Protein AF-A0A8S3JR39-F1 (afdb_monomer_lite)

InterPro domains:
  IPR000007 Tubby, C-terminal [PF01167] (3-77)
  IPR000007 Tubby, C-terminal [PR01573] (24-41)
  IPR000007 Tubby, C-terminal [PR01573] (42-58)
  IPR000007 Tubby, C-terminal [PR01573] (62-78)
  IPR018066 Tubby, C-terminal, conserved site [PS01200] (42-55)
  IPR025659 Tubby-like, C-terminal [G3DSA:3.20.90.10] (1-78)
  IPR025659 Tubby-like, C-terminal [SSF54518] (5-77)

Radius of gyration: 16.95 Å; chains: 1; bounding box: 36×30×48 Å

Secondary structure (DSSP, 8-state):
---GGGGSHHHHHHTT--TT----EEPPPEEETTTTEEE---TTS--S--TT-EEEEETTEEEEEEEEE-EEETTEE-

Organism: NCBI:txid392030

pLDDT: mean 90.76, std 9.78, range [47.66, 98.5]

Foldseek 3Di:
DPDVVCPDPVNCVVVVVCVVHADKDWQFFDQDPVVRDGDDCPVPQADDDDPPWTFIGGPVDSPDGPDTKYHDDVVDMD

Sequence (78 aa):
KKNKNSESLIERWKHNDMSNLLELHNKSPIWNEETQSYVLNFHGRVTQASVKNFQVVHDNDQEYVCMQFGRVSDGKFY

Structure (mmCIF, N/CA/C/O backbone):
data_AF-A0A8S3JR39-F1
#
_entry.id   AF-A0A8S3JR39-F1
#
loop_
_atom_site.group_PDB
_atom_site.id
_atom_site.type_symbol
_atom_site.label_atom_id
_atom_site.label_alt_id
_atom_site.label_comp_id
_atom_site.label_asym_id
_atom_site.label_entity_id
_atom_site.label_seq_id
_atom_site.pdbx_PDB_ins_code
_atom_site.Cartn_x
_atom_site.Cartn_y
_atom_site.Cartn_z
_atom_site.occupancy
_atom_site.B_iso_or_equiv
_atom_site.auth_seq_id
_atom_site.auth_comp_id
_atom_site.auth_asym_id
_atom_site.auth_atom_id
_atom_site.pdbx_PDB_model_num
ATOM 1 N N . LYS A 1 1 ? 20.729 -18.631 -28.650 1.00 47.66 1 LYS A N 1
ATOM 2 C CA . LYS A 1 1 ? 19.420 -18.577 -27.950 1.00 47.66 1 LYS A CA 1
ATOM 3 C C . LYS A 1 1 ? 19.533 -17.514 -26.861 1.00 47.66 1 LYS A C 1
ATOM 5 O O . LYS A 1 1 ? 20.281 -17.750 -25.924 1.00 47.66 1 LYS A O 1
ATOM 10 N N . LYS A 1 2 ? 18.909 -16.333 -27.016 1.00 56.25 2 LYS A N 1
ATOM 11 C CA . LYS A 1 2 ? 18.861 -15.334 -25.930 1.00 56.25 2 LYS A CA 1
ATOM 12 C C . LYS A 1 2 ? 18.146 -15.965 -24.735 1.00 56.25 2 LYS A C 1
ATOM 14 O O . LYS A 1 2 ? 17.129 -16.637 -24.913 1.00 56.25 2 LYS A O 1
ATOM 19 N N . ASN A 1 3 ? 18.736 -15.829 -23.558 1.00 58.09 3 ASN A N 1
ATOM 20 C CA . ASN A 1 3 ? 18.244 -16.452 -22.342 1.00 58.09 3 ASN A CA 1
ATOM 21 C C . ASN A 1 3 ? 16.989 -15.681 -21.898 1.00 58.09 3 ASN A C 1
ATOM 23 O O . ASN A 1 3 ? 17.109 -14.582 -21.378 1.00 58.09 3 ASN A O 1
ATOM 27 N N . LYS A 1 4 ? 15.786 -16.214 -22.149 1.00 63.00 4 LYS A N 1
ATOM 28 C CA . LYS A 1 4 ? 14.504 -15.515 -21.897 1.00 63.00 4 LYS A CA 1
ATOM 29 C C . LYS A 1 4 ? 14.335 -15.006 -20.453 1.00 63.00 4 LYS A C 1
ATOM 31 O O . LYS A 1 4 ? 13.559 -14.087 -20.228 1.00 63.00 4 LYS A O 1
ATOM 36 N N . ASN A 1 5 ? 15.066 -15.566 -19.486 1.00 62.06 5 ASN A N 1
ATOM 37 C CA . ASN A 1 5 ? 14.988 -15.151 -18.083 1.00 62.06 5 ASN A CA 1
ATOM 38 C C . ASN A 1 5 ? 15.533 -13.739 -17.820 1.00 62.06 5 ASN A C 1
ATOM 40 O O . ASN A 1 5 ? 15.019 -13.070 -16.925 1.00 62.06 5 ASN A O 1
ATOM 44 N N . SER A 1 6 ? 16.512 -13.260 -18.601 1.00 69.50 6 SER A N 1
ATOM 45 C CA . SER A 1 6 ? 17.098 -11.924 -18.397 1.00 69.50 6 SER A CA 1
ATOM 46 C C . SER A 1 6 ? 16.143 -10.780 -18.750 1.00 69.50 6 SER A C 1
ATOM 48 O O . SER A 1 6 ? 16.415 -9.637 -18.411 1.00 69.50 6 SER A O 1
ATOM 50 N N . GLU A 1 7 ? 15.036 -11.073 -19.437 1.00 81.94 7 GLU A N 1
ATOM 51 C CA . GLU A 1 7 ? 14.020 -10.083 -19.817 1.00 81.94 7 GLU A CA 1
ATOM 52 C C . GLU A 1 7 ? 12.862 -9.995 -18.805 1.00 81.94 7 GLU A C 1
ATOM 54 O O . GLU A 1 7 ? 11.987 -9.142 -18.945 1.00 81.94 7 GLU A O 1
ATOM 59 N N . SER A 1 8 ? 12.831 -10.850 -17.774 1.00 91.69 8 SER A N 1
ATOM 60 C CA . SER A 1 8 ? 11.786 -10.790 -16.743 1.00 91.69 8 SER A CA 1
ATOM 61 C C . SER A 1 8 ? 11.897 -9.519 -15.889 1.00 91.69 8 SER A C 1
ATOM 63 O O . SER A 1 8 ? 12.997 -9.025 -15.649 1.00 91.69 8 SER A O 1
ATOM 65 N N . LEU A 1 9 ? 10.765 -9.014 -15.380 1.00 93.25 9 LEU A N 1
ATOM 66 C CA . LEU A 1 9 ? 10.726 -7.797 -14.551 1.00 93.25 9 LEU A CA 1
ATOM 67 C C . LEU A 1 9 ? 11.688 -7.874 -13.355 1.00 93.25 9 LEU A C 1
ATOM 69 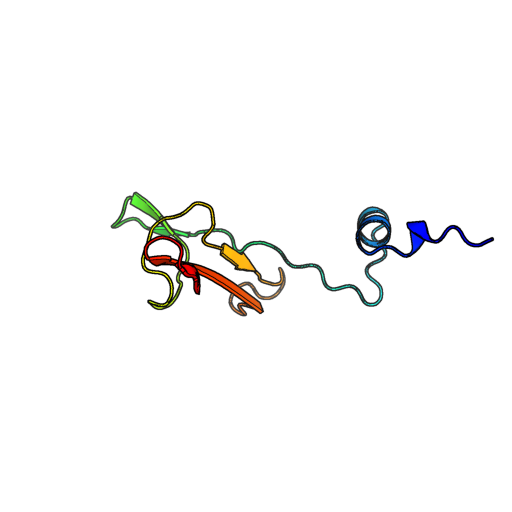O O . LEU A 1 9 ? 12.407 -6.921 -13.077 1.00 93.25 9 LEU A O 1
ATOM 73 N N . ILE A 1 10 ? 11.732 -9.033 -12.689 1.00 93.62 10 ILE A N 1
ATOM 74 C CA . ILE A 1 10 ? 12.560 -9.257 -11.498 1.00 93.62 10 ILE A CA 1
ATOM 75 C C . ILE A 1 10 ? 14.047 -9.198 -11.841 1.00 93.62 10 ILE A C 1
ATOM 77 O O . ILE A 1 10 ? 14.814 -8.560 -11.128 1.00 93.62 10 ILE A O 1
ATOM 81 N N . GLU A 1 11 ? 14.472 -9.866 -12.915 1.00 93.44 11 GLU A N 1
ATOM 82 C CA . GLU A 1 11 ? 15.886 -9.865 -13.293 1.00 93.44 11 GLU A CA 1
ATOM 83 C C . GLU A 1 11 ? 16.332 -8.478 -13.748 1.00 93.44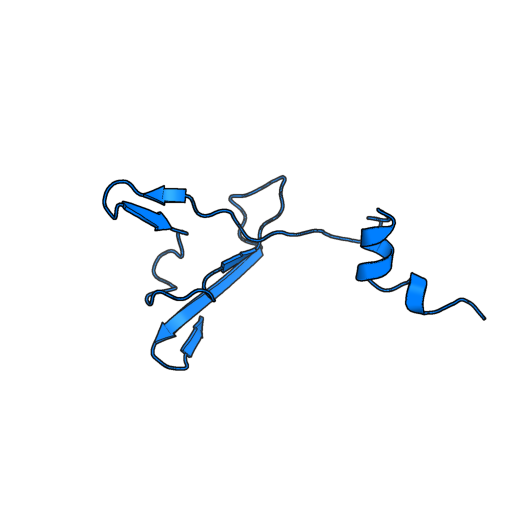 11 GLU A C 1
ATOM 85 O O . GLU A 1 11 ? 17.413 -8.038 -13.372 1.00 93.44 11 GLU A O 1
ATOM 90 N N . ARG A 1 12 ? 15.491 -7.742 -14.476 1.00 93.50 12 ARG A N 1
ATOM 91 C CA . ARG A 1 12 ? 15.802 -6.364 -14.878 1.00 93.50 12 ARG A CA 1
ATOM 92 C C . ARG A 1 12 ? 15.934 -5.430 -13.672 1.00 93.50 12 ARG A C 1
ATOM 94 O O . ARG A 1 12 ? 16.932 -4.721 -13.573 1.00 93.50 12 ARG A O 1
ATOM 101 N N . TRP A 1 13 ? 15.010 -5.521 -12.713 1.00 94.31 13 TRP A N 1
ATOM 102 C CA . TRP A 1 13 ? 15.075 -4.770 -11.455 1.00 94.31 13 TRP A CA 1
ATOM 103 C C . TRP A 1 13 ? 16.344 -5.085 -10.646 1.00 94.31 13 TRP A C 1
ATOM 105 O O . TRP A 1 13 ? 17.056 -4.172 -10.241 1.00 94.31 13 TRP A O 1
ATOM 115 N N . LYS A 1 14 ? 16.717 -6.366 -10.498 1.00 93.50 14 LYS A N 1
ATOM 116 C CA . LYS A 1 14 ? 17.960 -6.768 -9.804 1.00 93.50 14 LYS A CA 1
ATOM 117 C C . LYS A 1 14 ? 19.232 -6.199 -10.439 1.00 93.50 14 LYS A C 1
ATOM 119 O O . LYS A 1 14 ? 20.208 -5.967 -9.733 1.00 93.50 14 LYS A O 1
ATOM 124 N N . HIS A 1 15 ? 19.238 -6.009 -11.758 1.00 93.56 15 HIS A N 1
ATOM 125 C CA . HIS A 1 15 ? 20.358 -5.406 -12.488 1.00 93.56 15 HIS A CA 1
ATOM 126 C C . HIS A 1 15 ? 20.263 -3.875 -12.575 1.00 93.56 15 HIS A C 1
ATOM 128 O O . HIS A 1 15 ? 21.088 -3.260 -13.250 1.00 93.56 15 HIS A O 1
ATOM 134 N N . ASN A 1 16 ? 19.279 -3.261 -11.909 1.00 93.56 16 ASN A N 1
ATOM 135 C CA . ASN A 1 16 ? 18.990 -1.830 -11.970 1.00 93.56 16 ASN A CA 1
ATOM 136 C C . ASN A 1 16 ? 18.706 -1.315 -13.403 1.00 93.56 16 ASN A C 1
ATOM 138 O O . ASN A 1 16 ? 18.909 -0.138 -13.706 1.00 93.56 16 ASN A O 1
ATOM 142 N N . ASP A 1 17 ? 18.238 -2.188 -14.306 1.00 94.44 17 ASP A N 1
ATOM 143 C CA . ASP A 1 17 ? 17.745 -1.798 -15.631 1.00 94.44 17 ASP A CA 1
ATOM 144 C C . ASP A 1 17 ? 16.290 -1.331 -15.519 1.00 94.44 17 ASP A C 1
ATOM 146 O O . ASP A 1 17 ? 15.348 -2.087 -15.759 1.00 94.44 17 ASP A O 1
ATOM 150 N N . MET A 1 18 ? 16.116 -0.058 -15.168 1.00 93.25 18 MET A N 1
ATOM 151 C CA . MET A 1 18 ? 14.799 0.560 -14.986 1.00 93.25 18 MET A CA 1
ATOM 152 C C . MET A 1 18 ? 14.170 1.070 -16.290 1.00 93.25 18 MET A C 1
ATOM 154 O O . MET A 1 18 ? 13.132 1.731 -16.271 1.00 93.25 18 MET A O 1
ATOM 158 N N . SER A 1 19 ? 14.766 0.776 -17.451 1.00 93.50 19 SER A N 1
ATOM 159 C CA . SER A 1 19 ? 14.218 1.236 -18.729 1.00 93.50 19 SER A CA 1
ATOM 160 C C . SER A 1 19 ? 12.825 0.637 -18.971 1.00 93.50 19 SER A C 1
ATOM 162 O O . SER A 1 19 ? 12.632 -0.577 -18.972 1.00 93.50 19 SER A O 1
ATOM 164 N N . ASN A 1 20 ? 11.809 1.475 -19.180 1.00 91.44 20 ASN A N 1
ATOM 165 C CA . ASN A 1 20 ? 10.412 1.027 -19.302 1.00 91.44 20 ASN A CA 1
ATOM 166 C C . ASN A 1 20 ? 9.899 0.206 -18.093 1.00 91.44 20 ASN A C 1
ATOM 168 O O . ASN A 1 20 ? 8.976 -0.594 -18.252 1.00 91.44 20 ASN A O 1
ATOM 172 N N . LEU A 1 21 ? 10.499 0.363 -16.908 1.00 94.50 21 LEU A N 1
ATOM 173 C CA . LEU A 1 21 ? 9.992 -0.179 -15.648 1.00 94.50 21 LEU A CA 1
ATOM 174 C C . LEU A 1 21 ? 9.529 0.964 -14.748 1.00 94.50 21 LEU A C 1
ATOM 176 O O . LEU A 1 21 ? 10.124 2.038 -14.739 1.00 94.50 21 LEU A O 1
ATOM 180 N N . LEU A 1 22 ? 8.482 0.700 -13.972 1.00 94.62 22 LEU A N 1
ATOM 181 C CA . LEU A 1 22 ? 8.035 1.569 -12.893 1.00 94.62 22 LEU A CA 1
ATOM 182 C C . LEU A 1 22 ? 8.091 0.765 -11.600 1.00 94.62 22 LEU A C 1
ATOM 184 O O . LEU A 1 22 ? 7.389 -0.238 -11.462 1.00 94.62 22 LEU A O 1
ATOM 188 N N . GLU A 1 23 ? 8.950 1.190 -10.683 1.00 96.00 23 GLU A N 1
ATOM 189 C CA . GLU A 1 23 ? 9.016 0.625 -9.342 1.00 96.00 23 GLU A CA 1
ATOM 190 C C . GLU A 1 23 ? 8.025 1.350 -8.435 1.00 96.00 23 GLU A C 1
ATOM 192 O O . GLU A 1 23 ? 7.886 2.571 -8.490 1.00 96.00 23 GLU A O 1
ATOM 197 N N . LEU A 1 24 ? 7.295 0.576 -7.638 1.00 97.81 24 LEU A N 1
ATOM 198 C CA . LEU A 1 24 ? 6.309 1.075 -6.693 1.00 97.81 24 LEU A CA 1
ATOM 199 C C . LEU A 1 24 ? 6.467 0.326 -5.375 1.00 97.81 24 LEU A C 1
ATOM 201 O O . LEU A 1 24 ? 6.816 -0.858 -5.359 1.00 97.81 24 LEU A O 1
ATOM 205 N N . HIS A 1 25 ? 6.126 0.994 -4.281 1.00 97.62 25 HIS A N 1
ATOM 206 C CA . HIS A 1 25 ? 6.283 0.459 -2.937 1.00 97.62 25 HIS A CA 1
ATOM 207 C C . HIS A 1 25 ? 4.989 0.548 -2.143 1.00 97.62 25 HIS A C 1
ATOM 209 O O . HIS A 1 25 ? 4.096 1.345 -2.439 1.00 97.62 25 HIS A O 1
ATOM 215 N N . ASN A 1 26 ? 4.897 -0.280 -1.102 1.00 97.19 26 ASN A N 1
ATOM 216 C CA . ASN A 1 26 ? 3.861 -0.098 -0.098 1.00 97.19 26 ASN A CA 1
ATOM 217 C C . ASN A 1 26 ? 4.083 1.241 0.603 1.00 97.19 26 ASN A C 1
ATOM 219 O O . ASN A 1 26 ? 5.177 1.506 1.102 1.00 97.19 26 ASN A O 1
ATOM 223 N N . LYS A 1 27 ? 3.030 2.050 0.691 1.00 97.38 27 LYS A N 1
ATOM 224 C CA . LYS A 1 27 ? 3.053 3.290 1.456 1.00 97.38 27 LYS A CA 1
ATOM 225 C C . LYS A 1 27 ? 3.312 2.978 2.927 1.00 97.38 27 LYS A C 1
ATOM 227 O O . LYS A 1 27 ? 2.611 2.159 3.529 1.00 97.38 27 LYS A O 1
ATOM 232 N N . SER A 1 28 ? 4.293 3.659 3.506 1.00 95.94 28 SER A N 1
ATOM 233 C CA . SER A 1 28 ? 4.596 3.547 4.930 1.00 95.94 28 SER A CA 1
ATOM 234 C C . SER A 1 28 ? 3.432 4.086 5.770 1.00 95.94 28 SER A C 1
ATOM 236 O O . SER A 1 28 ? 2.933 5.181 5.487 1.00 95.94 28 SER A O 1
ATOM 238 N N . PRO A 1 29 ? 2.974 3.350 6.797 1.00 94.31 29 PRO A N 1
ATOM 239 C CA . PRO A 1 29 ? 1.928 3.837 7.681 1.00 94.31 29 PRO A CA 1
ATOM 240 C C . PRO A 1 29 ? 2.449 4.987 8.551 1.00 94.31 29 PRO A C 1
ATOM 242 O O . PRO A 1 29 ? 3.636 5.071 8.863 1.00 94.31 29 PRO A O 1
ATOM 245 N N . ILE A 1 30 ? 1.541 5.863 8.968 1.00 93.25 30 ILE A N 1
ATOM 246 C CA . ILE A 1 30 ? 1.843 7.032 9.797 1.00 9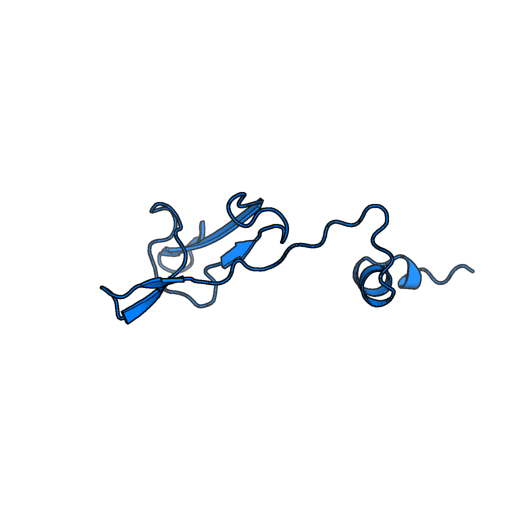3.25 30 ILE A CA 1
ATOM 247 C C . ILE A 1 30 ? 1.416 6.724 11.231 1.00 93.25 30 ILE A C 1
ATOM 249 O O . ILE A 1 30 ? 0.391 6.078 11.450 1.00 93.25 30 ILE A O 1
ATOM 253 N N . TRP A 1 31 ? 2.200 7.168 12.212 1.00 94.50 31 TRP A N 1
ATOM 254 C CA . TRP A 1 31 ? 1.813 7.073 13.617 1.00 94.50 31 TRP A CA 1
ATOM 255 C C . TRP A 1 31 ? 0.603 7.967 13.903 1.00 94.50 31 TRP A C 1
ATOM 257 O O . TRP A 1 31 ? 0.602 9.152 13.569 1.00 94.50 31 TRP A O 1
ATOM 267 N N . ASN A 1 32 ? -0.425 7.399 14.523 1.00 91.62 32 ASN A N 1
ATOM 268 C CA . ASN A 1 32 ? -1.599 8.116 14.991 1.00 91.62 32 ASN A CA 1
ATOM 269 C C . ASN A 1 32 ? -1.612 8.105 16.525 1.00 91.62 32 ASN A C 1
ATOM 271 O O . ASN A 1 32 ? -1.790 7.054 17.141 1.00 91.62 32 ASN A O 1
ATOM 275 N N . GLU A 1 33 ? -1.452 9.289 17.123 1.00 95.62 33 GLU A N 1
ATOM 276 C CA . GLU A 1 33 ? -1.390 9.470 18.580 1.00 95.62 33 GLU A CA 1
ATOM 277 C C . GLU A 1 33 ? -2.707 9.123 19.288 1.00 95.62 33 GLU A C 1
ATOM 279 O O . GLU A 1 33 ? -2.694 8.568 20.381 1.00 95.62 33 GLU A O 1
ATOM 284 N N . GLU A 1 34 ? -3.861 9.398 18.682 1.00 93.00 34 GLU A N 1
ATOM 285 C CA . GLU A 1 34 ? -5.166 9.165 19.320 1.00 93.00 34 GLU A CA 1
ATOM 286 C C . GLU A 1 34 ? -5.455 7.672 19.512 1.00 93.00 34 GLU A C 1
ATOM 288 O O . GLU A 1 34 ? -6.006 7.250 20.526 1.00 93.00 34 GLU A O 1
ATOM 293 N N . THR A 1 35 ? -5.061 6.866 18.529 1.00 89.88 35 THR A N 1
ATOM 294 C CA . THR A 1 35 ? -5.253 5.409 18.523 1.00 89.88 35 THR A CA 1
ATOM 295 C C . THR A 1 35 ? -4.024 4.641 19.002 1.00 89.88 35 THR A C 1
ATOM 297 O O . THR A 1 35 ? -4.106 3.423 19.148 1.00 89.88 35 THR A O 1
ATOM 300 N N . GLN A 1 36 ? -2.897 5.330 19.229 1.00 93.75 36 GLN A N 1
ATOM 301 C CA . GLN A 1 36 ? -1.594 4.748 19.576 1.00 93.75 36 GLN A CA 1
ATOM 302 C C . GLN A 1 36 ? -1.188 3.616 18.615 1.00 93.75 36 GLN A C 1
ATOM 304 O O . GLN A 1 36 ? -0.810 2.517 19.028 1.00 93.75 36 GLN A O 1
ATOM 309 N N . SER A 1 37 ? -1.321 3.858 17.306 1.00 90.38 37 SER A N 1
ATOM 310 C CA . SER A 1 37 ? -1.079 2.837 16.282 1.00 90.38 37 SER A CA 1
ATOM 311 C C . SER A 1 37 ? -0.572 3.410 14.956 1.00 90.38 37 SER A C 1
ATOM 313 O O . SER A 1 37 ? -0.748 4.590 14.658 1.00 90.38 37 SER A O 1
ATOM 315 N N . TYR A 1 38 ? 0.055 2.563 14.136 1.00 91.06 38 TYR A N 1
ATOM 316 C CA . TYR A 1 38 ? 0.443 2.900 12.765 1.00 91.06 38 TYR A CA 1
ATOM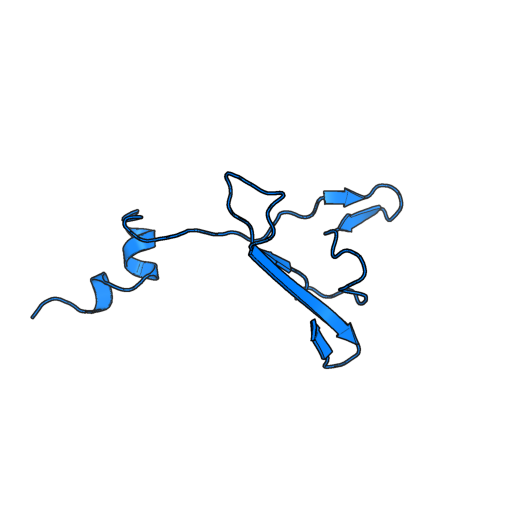 317 C C . TYR A 1 38 ? -0.727 2.667 11.805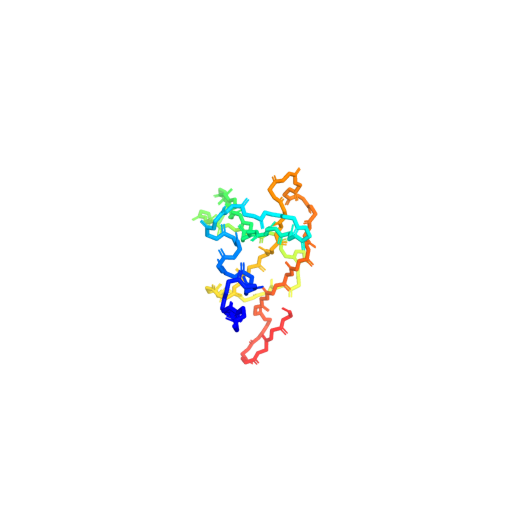 1.00 91.06 38 TYR A C 1
ATOM 319 O O . TYR A 1 38 ? -1.221 1.544 11.684 1.00 91.06 38 TYR A O 1
ATOM 327 N N . VAL A 1 39 ? -1.150 3.716 11.096 1.00 91.81 39 VAL A N 1
ATOM 328 C CA . VAL A 1 39 ? -2.344 3.700 10.241 1.00 91.81 39 VAL A CA 1
ATOM 329 C C . VAL A 1 39 ? -2.061 4.195 8.824 1.00 91.81 39 VAL A C 1
ATOM 331 O O . VAL A 1 39 ? -1.172 5.010 8.580 1.00 91.81 39 VAL A O 1
ATOM 334 N N . LEU A 1 40 ? -2.868 3.721 7.877 1.00 94.00 40 LEU A N 1
ATOM 335 C CA . LEU A 1 40 ? -2.977 4.267 6.525 1.00 94.00 40 LEU A CA 1
ATOM 336 C C . LEU A 1 40 ? -4.379 4.856 6.344 1.00 94.00 40 LEU A C 1
ATOM 338 O O . LEU A 1 40 ? -5.364 4.304 6.838 1.00 94.00 40 LEU A O 1
ATOM 342 N N . ASN A 1 41 ? -4.485 5.971 5.620 1.00 92.50 41 ASN A N 1
ATOM 343 C CA . ASN A 1 41 ? -5.772 6.610 5.362 1.00 92.50 41 ASN A CA 1
ATOM 344 C C . ASN A 1 41 ? -6.438 6.028 4.106 1.00 92.50 41 ASN A C 1
ATOM 346 O O . ASN A 1 41 ? -6.117 6.400 2.975 1.00 92.50 41 ASN A O 1
ATOM 350 N N . PHE A 1 42 ? -7.423 5.157 4.315 1.00 92.56 42 PHE A N 1
ATOM 351 C CA . PHE A 1 42 ? -8.208 4.535 3.245 1.00 92.56 42 PHE A CA 1
ATOM 352 C C . PHE A 1 42 ? -9.468 5.331 2.855 1.00 92.56 42 PHE A C 1
ATOM 354 O O . PHE A 1 42 ? -10.230 4.872 1.999 1.00 92.56 42 PHE A O 1
ATOM 361 N N . HIS A 1 43 ? -9.693 6.513 3.447 1.00 89.12 43 HIS A N 1
ATOM 362 C CA . HIS A 1 43 ? -10.852 7.384 3.201 1.00 89.12 43 HIS A CA 1
ATOM 363 C C . HIS A 1 43 ? -12.199 6.663 3.393 1.00 89.12 43 HIS A C 1
ATOM 365 O O . HIS A 1 43 ? -13.104 6.772 2.571 1.00 89.12 43 HIS A O 1
ATOM 371 N N . GLY A 1 44 ? -12.303 5.839 4.441 1.00 87.56 44 GLY A N 1
ATOM 372 C CA . GLY A 1 44 ? -13.509 5.060 4.753 1.00 87.56 44 GLY A CA 1
ATOM 373 C C . GLY A 1 44 ? -13.748 3.823 3.875 1.00 87.56 44 GLY A C 1
ATOM 374 O O . GLY A 1 44 ? -14.710 3.098 4.105 1.00 87.56 44 GLY A O 1
ATOM 375 N N . ARG A 1 45 ? -12.879 3.537 2.895 1.00 87.38 45 ARG A N 1
ATOM 376 C CA . ARG A 1 45 ? -13.033 2.394 1.970 1.00 87.38 45 ARG A CA 1
ATOM 377 C C . ARG A 1 45 ? -12.553 1.059 2.542 1.00 87.38 45 ARG A C 1
ATOM 379 O O . ARG A 1 45 ? -12.885 0.014 2.003 1.00 87.38 45 ARG A O 1
ATOM 386 N N . VAL A 1 46 ? -11.784 1.095 3.628 1.00 86.38 46 VAL A N 1
ATOM 387 C CA . VAL A 1 46 ? -11.312 -0.076 4.377 1.00 86.38 46 VAL A CA 1
ATOM 388 C C . VAL A 1 46 ? -11.733 0.121 5.822 1.00 86.38 46 VAL A C 1
ATOM 390 O O . VAL A 1 46 ? -11.423 1.148 6.421 1.00 86.38 46 VAL A O 1
ATOM 393 N N . THR A 1 47 ? -12.480 -0.840 6.356 1.00 86.94 47 THR A N 1
ATOM 394 C CA . THR A 1 47 ? -13.212 -0.693 7.626 1.00 86.94 47 THR A CA 1
ATOM 395 C C . THR A 1 47 ? -12.829 -1.745 8.661 1.00 86.94 47 THR A C 1
ATOM 397 O O . THR A 1 47 ? -13.268 -1.665 9.804 1.00 86.94 47 THR A O 1
ATOM 400 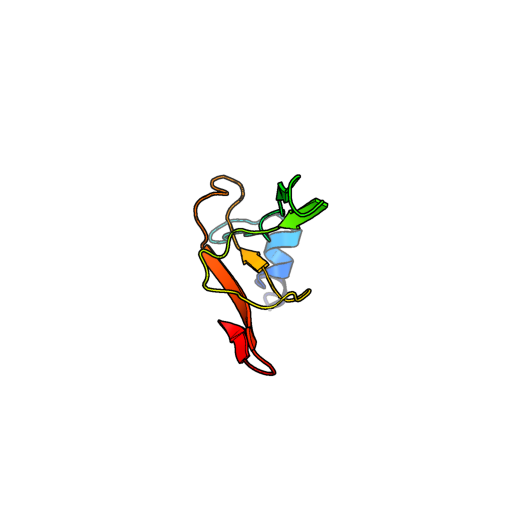N N . GLN A 1 48 ? -12.009 -2.730 8.284 1.00 88.44 48 GLN A N 1
ATOM 401 C CA . GLN A 1 48 ? -11.576 -3.819 9.157 1.00 88.44 48 GLN A CA 1
ATOM 402 C C . GLN A 1 48 ? -10.052 -3.891 9.215 1.00 88.44 48 GLN A C 1
ATOM 404 O O . GLN A 1 48 ? -9.382 -3.865 8.180 1.00 88.44 48 GLN A O 1
ATOM 409 N N . ALA A 1 49 ? -9.499 -4.043 10.420 1.00 85.44 49 ALA A N 1
ATOM 410 C CA . ALA A 1 49 ? -8.065 -4.233 10.612 1.00 85.44 49 ALA A CA 1
ATOM 411 C C . ALA A 1 49 ? -7.587 -5.540 9.951 1.00 85.44 49 ALA A C 1
ATOM 413 O O . ALA A 1 49 ? -8.212 -6.599 10.074 1.00 85.44 49 ALA A O 1
ATOM 414 N N . SER A 1 50 ? -6.471 -5.473 9.224 1.00 89.25 50 SER A N 1
ATOM 415 C CA . SER A 1 50 ? -5.844 -6.633 8.594 1.00 89.25 50 SER A CA 1
ATOM 416 C C . SER A 1 50 ? -4.408 -6.322 8.186 1.00 89.25 50 SER A C 1
ATOM 418 O O . SER A 1 50 ? -4.129 -5.231 7.698 1.00 89.25 50 SER A O 1
ATOM 420 N N . VAL A 1 51 ? -3.526 -7.323 8.258 1.00 88.38 51 VAL A N 1
ATOM 421 C CA . VAL A 1 51 ? -2.181 -7.268 7.648 1.00 88.38 51 VAL A CA 1
ATOM 422 C C . VAL A 1 51 ? -2.221 -7.139 6.121 1.00 88.38 51 VAL A C 1
ATOM 424 O O . VAL A 1 51 ? -1.214 -6.831 5.499 1.00 88.38 51 VAL A O 1
ATOM 427 N N . LYS A 1 52 ? -3.384 -7.394 5.507 1.00 90.94 52 LYS A N 1
ATOM 428 C CA . LYS A 1 52 ? -3.604 -7.277 4.062 1.00 90.94 52 LYS A CA 1
ATOM 429 C C . LYS A 1 52 ? -4.070 -5.884 3.638 1.00 90.94 52 LYS A C 1
ATOM 431 O O . LYS A 1 52 ? -4.406 -5.716 2.478 1.00 90.94 52 LYS A O 1
ATOM 436 N N . ASN A 1 53 ? -4.133 -4.906 4.536 1.00 93.94 53 ASN A N 1
ATOM 437 C CA . ASN A 1 53 ? -4.504 -3.543 4.168 1.00 93.94 53 ASN A CA 1
ATOM 438 C C . ASN A 1 53 ? -3.251 -2.789 3.714 1.00 93.94 53 ASN A C 1
ATOM 440 O O . ASN A 1 53 ? -2.358 -2.555 4.525 1.00 93.94 53 ASN A O 1
ATOM 444 N N . PHE A 1 54 ? -3.182 -2.404 2.442 1.00 96.81 54 PHE A N 1
ATOM 445 C CA . PHE A 1 54 ? -2.027 -1.689 1.898 1.00 96.81 54 PHE A CA 1
ATOM 446 C C . PHE A 1 54 ? -2.423 -0.689 0.806 1.00 96.81 54 PHE A C 1
ATOM 448 O O . PHE A 1 54 ? -3.470 -0.794 0.162 1.00 96.81 54 PHE A O 1
ATOM 455 N N . GLN A 1 55 ? -1.557 0.299 0.612 1.00 98.06 55 GLN A N 1
ATOM 456 C CA . GLN A 1 55 ? -1.583 1.242 -0.503 1.00 98.06 55 GLN A CA 1
ATOM 457 C C . GLN A 1 55 ? -0.251 1.127 -1.238 1.00 98.06 55 GLN A C 1
ATOM 459 O O . GLN A 1 55 ? 0.777 0.975 -0.585 1.00 98.06 55 GLN A O 1
ATOM 464 N N . VAL A 1 56 ? -0.267 1.199 -2.565 1.00 98.25 56 VAL A N 1
ATOM 465 C CA . VAL A 1 56 ? 0.928 1.188 -3.415 1.00 98.25 56 VAL A CA 1
ATOM 466 C C . VAL A 1 56 ? 1.110 2.575 -4.020 1.00 98.25 56 VAL A C 1
ATOM 468 O O . VAL A 1 56 ? 0.158 3.138 -4.567 1.00 98.25 56 VAL A O 1
ATOM 471 N N . VAL A 1 57 ? 2.321 3.112 -3.915 1.00 98.50 57 VAL A N 1
ATOM 472 C CA . VAL A 1 57 ? 2.699 4.480 -4.301 1.00 98.50 57 VAL A CA 1
ATOM 473 C C . VAL A 1 57 ? 4.056 4.488 -5.002 1.00 98.50 57 VAL A C 1
ATOM 475 O O . VAL A 1 57 ? 4.794 3.502 -4.950 1.00 98.50 57 VAL A O 1
ATOM 478 N N . HIS A 1 58 ? 4.376 5.597 -5.664 1.00 97.62 58 HIS A N 1
ATOM 479 C CA . HIS A 1 58 ? 5.708 5.849 -6.204 1.00 97.62 58 HIS A CA 1
ATOM 480 C C . HIS A 1 58 ? 6.524 6.687 -5.211 1.00 97.62 58 HIS A C 1
ATOM 482 O O . HIS A 1 58 ? 5.982 7.588 -4.575 1.00 97.62 58 HIS A O 1
ATOM 488 N N . ASP A 1 59 ? 7.835 6.461 -5.115 1.00 95.25 59 ASP A N 1
ATOM 489 C CA . ASP A 1 59 ? 8.648 7.120 -4.084 1.00 95.25 59 ASP A CA 1
ATOM 490 C C . ASP A 1 59 ? 8.727 8.643 -4.219 1.00 95.25 59 ASP A C 1
ATOM 492 O O . ASP A 1 59 ? 8.744 9.356 -3.217 1.00 95.25 59 ASP A O 1
ATOM 496 N N . ASN A 1 60 ? 8.685 9.140 -5.456 1.00 96.06 60 ASN A N 1
ATOM 497 C CA . ASN A 1 60 ? 8.655 10.577 -5.748 1.00 96.06 60 ASN A CA 1
ATOM 498 C C . ASN A 1 60 ? 7.313 11.262 -5.417 1.00 96.06 60 ASN A C 1
ATOM 500 O O . ASN A 1 60 ? 7.278 12.488 -5.369 1.00 96.06 60 ASN A O 1
ATOM 504 N N . ASP A 1 61 ? 6.222 10.509 -5.229 1.00 96.38 61 ASP A N 1
ATOM 505 C CA . ASP A 1 61 ? 4.898 11.052 -4.902 1.00 96.38 61 ASP A CA 1
ATOM 506 C C . ASP A 1 61 ? 4.109 10.060 -4.030 1.00 96.38 61 ASP A C 1
ATOM 508 O O . ASP A 1 61 ? 3.371 9.195 -4.507 1.00 96.38 61 ASP A O 1
ATOM 512 N N . GLN A 1 62 ? 4.285 10.197 -2.715 1.00 93.94 62 GLN A N 1
ATOM 513 C CA . GLN A 1 62 ? 3.643 9.350 -1.707 1.00 93.94 62 GLN A CA 1
ATOM 514 C C . GLN A 1 62 ? 2.148 9.669 -1.522 1.00 93.94 62 GLN A C 1
ATOM 516 O O . GLN A 1 62 ? 1.434 8.919 -0.845 1.00 93.94 62 GLN A O 1
ATOM 521 N N . GLU A 1 63 ? 1.655 10.790 -2.053 1.00 93.88 63 GLU A N 1
ATOM 522 C CA . GLU A 1 63 ? 0.248 11.189 -1.947 1.00 93.88 63 GLU A CA 1
ATOM 523 C C . GLU A 1 63 ? -0.591 10.585 -3.075 1.00 93.88 63 GLU A C 1
ATOM 525 O O . GLU A 1 63 ? -1.749 10.217 -2.851 1.00 93.88 63 GLU A O 1
ATOM 530 N N . TYR A 1 64 ? 0.011 10.383 -4.248 1.00 96.25 64 TYR A N 1
ATOM 531 C CA . TYR A 1 64 ? -0.613 9.683 -5.361 1.00 96.25 64 TYR A CA 1
ATOM 532 C C . TYR A 1 64 ? -0.695 8.165 -5.122 1.00 96.25 64 TYR A C 1
ATOM 534 O O . TYR A 1 64 ? 0.248 7.402 -5.338 1.00 96.25 64 TYR A O 1
ATOM 542 N N . VAL A 1 65 ? -1.870 7.700 -4.688 1.00 96.44 65 VAL A N 1
ATOM 543 C CA . VAL A 1 65 ? -2.149 6.271 -4.476 1.00 96.44 65 VAL A CA 1
ATOM 544 C C . VAL A 1 65 ? -2.462 5.583 -5.806 1.00 96.44 65 VAL A C 1
ATOM 546 O O . VAL A 1 65 ? -3.583 5.672 -6.308 1.00 96.44 65 VAL A O 1
ATOM 549 N N . CYS A 1 66 ? -1.488 4.842 -6.341 1.00 97.25 66 CYS A N 1
ATOM 550 C CA . CYS A 1 66 ? -1.631 4.049 -7.568 1.00 97.25 66 CYS A CA 1
ATOM 551 C C . CYS A 1 66 ? -2.616 2.883 -7.393 1.00 97.25 66 CYS A C 1
ATOM 553 O O . CYS A 1 66 ? -3.400 2.577 -8.289 1.00 97.25 66 CYS A O 1
ATOM 555 N N . MET A 1 67 ? -2.561 2.210 -6.240 1.00 97.12 67 MET A N 1
ATOM 556 C CA . MET A 1 67 ? -3.447 1.097 -5.899 1.00 97.12 67 MET A CA 1
ATOM 557 C C . MET A 1 67 ? -3.725 1.087 -4.400 1.00 97.12 67 MET A C 1
ATOM 559 O O . MET A 1 67 ? -2.866 1.418 -3.588 1.00 97.12 67 MET A O 1
ATOM 563 N N . GLN A 1 68 ? -4.925 0.664 -4.026 1.00 96.88 68 GLN A N 1
ATOM 564 C CA . GLN A 1 68 ? -5.316 0.452 -2.643 1.00 96.88 68 GLN A CA 1
ATOM 565 C C . GLN A 1 68 ? -6.055 -0.874 -2.544 1.00 96.88 68 GLN A C 1
ATOM 567 O O . GLN A 1 68 ? -6.874 -1.175 -3.407 1.00 96.88 68 GLN A O 1
ATOM 572 N N . PHE A 1 69 ? -5.787 -1.622 -1.481 1.00 96.94 69 PHE A N 1
ATOM 573 C CA . PHE A 1 69 ? -6.511 -2.841 -1.163 1.00 96.94 69 PHE A CA 1
ATOM 574 C C . PHE A 1 69 ? -6.738 -2.936 0.344 1.00 96.94 69 PHE A C 1
ATOM 576 O O . PHE A 1 69 ? -5.850 -2.606 1.138 1.00 96.94 69 PHE A O 1
ATOM 583 N N . GLY A 1 70 ? -7.908 -3.407 0.766 1.00 95.75 70 GLY A N 1
ATOM 584 C CA . GLY A 1 70 ? -8.110 -3.724 2.174 1.00 95.75 70 GLY A CA 1
ATOM 585 C C . GLY A 1 70 ? -9.455 -4.336 2.523 1.00 95.75 70 GLY A C 1
ATOM 586 O O . GLY A 1 70 ? -10.396 -4.375 1.737 1.00 95.75 70 GLY A O 1
ATOM 587 N N . ARG A 1 71 ? -9.536 -4.878 3.736 1.00 95.25 71 ARG A N 1
ATOM 588 C CA . ARG A 1 71 ? -10.697 -5.637 4.205 1.00 95.25 71 ARG A CA 1
ATOM 589 C C . ARG A 1 71 ? -11.868 -4.718 4.560 1.00 95.25 71 ARG A C 1
ATOM 591 O O . ARG A 1 71 ? -11.713 -3.746 5.299 1.00 95.25 71 ARG A O 1
ATOM 598 N N . VAL A 1 72 ? -13.063 -5.092 4.104 1.00 94.81 72 VAL A N 1
ATOM 599 C CA . VAL A 1 72 ? -14.320 -4.385 4.425 1.00 94.81 72 VAL A CA 1
ATOM 600 C C . VAL A 1 72 ? -15.284 -5.221 5.267 1.00 94.81 72 VAL A C 1
ATOM 602 O O . VAL A 1 72 ? -16.081 -4.684 6.029 1.00 94.81 72 VAL A O 1
ATOM 605 N N . SER A 1 73 ? -15.225 -6.549 5.155 1.00 93.69 73 SER A N 1
ATOM 606 C CA . SER A 1 73 ? -15.962 -7.488 6.013 1.00 93.69 73 SER A CA 1
ATOM 607 C C . SER A 1 73 ? -15.341 -8.883 5.917 1.00 93.69 73 SER A C 1
ATOM 609 O O . SER A 1 73 ? -14.259 -9.054 5.344 1.00 93.69 73 SER A O 1
ATOM 611 N N . ASP A 1 74 ? -15.962 -9.888 6.532 1.00 92.81 74 ASP A N 1
ATOM 612 C CA . ASP A 1 74 ? -15.421 -11.238 6.474 1.00 92.81 74 ASP A CA 1
ATOM 613 C C . ASP A 1 74 ? -15.439 -11.797 5.046 1.00 92.81 74 ASP A C 1
ATOM 615 O O . ASP A 1 74 ? -16.449 -11.729 4.348 1.00 92.81 74 ASP A O 1
ATOM 619 N N . GLY A 1 75 ? -14.277 -12.265 4.587 1.00 90.56 75 GLY A N 1
ATOM 620 C CA . GLY A 1 75 ? -14.074 -12.723 3.211 1.00 90.56 75 GLY A CA 1
ATOM 621 C C . GLY A 1 75 ? -14.224 -11.663 2.106 1.00 90.56 75 GLY A C 1
ATOM 622 O O . GLY A 1 75 ? -14.183 -12.038 0.937 1.00 90.56 75 GLY A O 1
ATOM 623 N N . LYS A 1 76 ? -14.383 -10.367 2.420 1.00 93.00 76 LYS A N 1
ATOM 624 C CA . LYS A 1 76 ? -14.588 -9.299 1.419 1.00 93.00 76 LYS A CA 1
ATOM 625 C C . LYS A 1 76 ? -13.556 -8.182 1.531 1.00 93.00 76 LYS A C 1
ATOM 627 O O . LYS A 1 76 ? -13.250 -7.705 2.629 1.00 93.00 76 LYS A O 1
ATOM 632 N N . PHE A 1 77 ? -13.093 -7.721 0.374 1.00 93.38 77 PHE A N 1
ATOM 633 C CA . PHE A 1 77 ? -12.059 -6.703 0.231 1.00 93.38 77 PHE A CA 1
ATOM 634 C C . PHE A 1 77 ? -12.481 -5.653 -0.801 1.00 93.38 77 PHE A C 1
ATOM 636 O O . PHE A 1 77 ? -13.211 -5.979 -1.739 1.00 93.38 77 PHE A O 1
ATOM 643 N N . TYR A 1 78 ? -12.042 -4.418 -0.573 1.00 89.75 78 TYR A N 1
ATOM 644 C CA . TYR A 1 78 ? -12.056 -3.312 -1.526 1.00 89.75 78 TYR A CA 1
ATOM 645 C C . TYR A 1 78 ? -10.703 -3.243 -2.227 1.00 89.75 78 TYR A C 1
ATOM 647 O O . TYR A 1 78 ? -9.688 -3.430 -1.513 1.00 89.75 78 TYR A O 1
#